Protein AF-A0A1M5IXS3-F1 (afdb_monomer)

Solvent-accessible surface area (backbone atoms only — not comparable to full-atom values): 4387 Å² total; per-residue (Å²): 131,57,72,65,56,56,50,50,55,54,51,51,55,53,48,46,54,49,45,48,71,69,50,86,60,84,52,66,68,60,33,47,54,55,29,52,55,52,46,52,55,51,50,55,52,50,53,75,74,32,92,84,64,55,69,68,64,53,52,55,54,48,55,52,50,52,53,53,52,54,56,64,74,76,108

Sequence (75 aa):
MSQLLQQFESELKAFLEFSYNASSEQDSVKRFNETETAAFAFIDNYLLNSTELIAGDVEHSTQEILNEFIQSKLK

Mean predicted aligned error: 3.92 Å

Organism: NCBI:txid370979

Foldseek 3Di:
DDPLLVVLLVVLLVQLVCQLVPDPDPDNVVSLVRSVVVSVVVLVVSVVVDPPDDPVSSVVSVVVSSVVSVVVVVD

Secondary structure (DSSP, 8-state):
--HHHHHHHHHHHHHHHHHHHH----SHHHHHHHHHHHHHHHHHHHHHH-SS--HHHHHHHHHHHHHHHHHHHH-

Nearest PDB structures (foldseek):
  4npq-assembly3_M  TM=4.651E-01  e=4.198E+00  Gloeobacter violaceus PCC 7421
  4npq-assembly3_K  TM=4.651E-01  e=4.198E+00  Gloeobacter violaceus PCC 7421
  3tlt-assembly1_A  TM=3.374E-01  e=3.715E+00  Gloeobacter violaceus
  7cbc-assembly2_B  TM=3.675E-01  e=8.739E+00  synthetic construct

pLDDT: mean 89.23, std 7.03, range [58.53, 96.38]

Radius of gyration: 12.6 Å; Cα contacts (8 Å, |Δi|>4): 41; chains: 1; bounding box: 30×24×31 Å

Structure (mmCIF, N/CA/C/O backbone):
data_AF-A0A1M5IXS3-F1
#
_entry.id   AF-A0A1M5IXS3-F1
#
loop_
_atom_site.group_PDB
_atom_site.id
_atom_site.type_symbol
_atom_site.label_atom_id
_atom_site.label_alt_id
_atom_site.label_comp_id
_atom_site.label_asym_id
_atom_site.label_entity_id
_atom_site.label_seq_id
_atom_site.pdbx_PDB_ins_code
_atom_site.Cartn_x
_atom_site.Cartn_y
_atom_site.Cartn_z
_atom_site.occupancy
_atom_site.B_iso_or_equiv
_atom_site.auth_seq_id
_atom_site.auth_comp_id
_atom_site.auth_asym_id
_atom_site.auth_atom_id
_atom_site.pdbx_PDB_model_num
ATOM 1 N N . MET A 1 1 ? -11.384 11.810 11.166 1.00 58.53 1 MET A N 1
ATOM 2 C CA . MET A 1 1 ? -10.622 10.681 10.601 1.00 58.53 1 MET A CA 1
ATOM 3 C C . MET A 1 1 ? -10.203 9.786 11.754 1.00 58.53 1 MET A C 1
ATOM 5 O O . MET A 1 1 ? -9.702 10.327 12.734 1.00 58.53 1 MET A O 1
ATOM 9 N N . SER A 1 2 ? -10.510 8.485 11.715 1.00 76.62 2 SER A N 1
ATOM 10 C CA . SER A 1 2 ? -10.105 7.546 12.778 1.00 76.62 2 SER A CA 1
ATOM 11 C C . SER A 1 2 ? -8.575 7.450 12.830 1.00 76.62 2 SER A C 1
ATOM 13 O O . SER A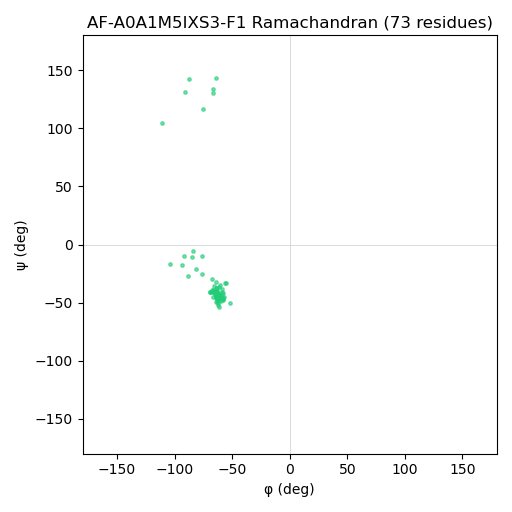 1 2 ? -7.938 7.483 11.779 1.00 76.62 2 SER A O 1
ATOM 15 N N . GLN A 1 3 ? -7.979 7.329 14.022 1.00 85.06 3 GLN A N 1
ATOM 16 C CA . GLN A 1 3 ? -6.525 7.148 14.177 1.00 85.06 3 GLN A CA 1
ATOM 17 C C . GLN A 1 3 ? -6.019 5.924 13.395 1.00 85.06 3 GLN A C 1
ATOM 19 O O . GLN A 1 3 ? -4.931 5.972 12.829 1.00 85.06 3 GLN A O 1
ATOM 24 N N . LEU A 1 4 ? -6.843 4.873 13.291 1.00 86.88 4 LEU A N 1
ATOM 25 C CA . LEU A 1 4 ? -6.547 3.683 12.490 1.00 86.88 4 LEU A CA 1
ATOM 26 C C . LEU A 1 4 ? -6.421 4.000 10.994 1.00 86.88 4 LEU A C 1
ATOM 28 O O . LEU A 1 4 ? -5.524 3.493 10.334 1.00 86.88 4 LEU A O 1
ATOM 32 N N . LEU A 1 5 ? -7.295 4.863 10.464 1.00 88.56 5 LEU A N 1
ATOM 33 C CA . LEU A 1 5 ? -7.262 5.237 9.049 1.00 88.56 5 LEU A CA 1
ATOM 34 C C . LEU A 1 5 ? -6.008 6.062 8.735 1.00 88.56 5 LEU A C 1
ATOM 36 O O . LEU A 1 5 ? -5.338 5.802 7.747 1.00 88.56 5 LEU A O 1
ATOM 40 N N . GLN A 1 6 ? -5.627 6.989 9.618 1.00 90.56 6 GLN A N 1
ATOM 41 C CA . GLN A 1 6 ? -4.384 7.755 9.452 1.00 90.56 6 GLN A CA 1
ATOM 42 C C . GLN A 1 6 ? -3.137 6.865 9.513 1.00 90.56 6 GLN A C 1
ATOM 44 O O . GLN A 1 6 ? -2.172 7.093 8.781 1.00 90.56 6 GLN A O 1
ATOM 49 N N . GLN A 1 7 ? -3.146 5.852 10.384 1.00 91.88 7 GLN A N 1
ATOM 50 C CA . GLN A 1 7 ? -2.070 4.871 10.449 1.00 91.88 7 GLN A CA 1
ATOM 51 C C . GLN A 1 7 ? -1.993 4.060 9.151 1.00 91.88 7 GLN A C 1
ATOM 53 O O . GLN A 1 7 ? -0.920 3.987 8.556 1.00 91.88 7 GLN A O 1
ATOM 58 N N . PHE A 1 8 ? -3.123 3.527 8.681 1.00 92.56 8 PHE A N 1
ATOM 59 C CA . PHE A 1 8 ? -3.223 2.837 7.396 1.00 92.56 8 PHE A CA 1
ATOM 60 C C . PHE A 1 8 ? -2.658 3.684 6.247 1.00 92.56 8 PHE A C 1
ATOM 62 O O . PHE A 1 8 ? -1.805 3.219 5.496 1.00 92.56 8 PHE A O 1
ATOM 69 N N . GLU A 1 9 ? -3.078 4.946 6.138 1.00 94.19 9 GLU A N 1
ATOM 70 C CA . GLU A 1 9 ? -2.627 5.860 5.086 1.00 94.19 9 GLU A CA 1
ATOM 71 C C . GLU A 1 9 ? -1.113 6.090 5.127 1.00 94.19 9 GLU A C 1
ATOM 73 O O . GLU A 1 9 ? -0.440 6.066 4.094 1.00 94.19 9 GLU A O 1
ATOM 78 N N . SER A 1 10 ? -0.564 6.295 6.326 1.00 94.94 10 SER A N 1
ATOM 79 C CA . SER A 1 10 ? 0.873 6.479 6.527 1.00 94.94 10 SER A CA 1
ATOM 80 C C . SER A 1 10 ? 1.665 5.228 6.139 1.00 94.94 10 SER A C 1
ATOM 82 O O . SER A 1 10 ? 2.707 5.331 5.487 1.00 94.94 10 SER A O 1
ATOM 84 N N . GLU A 1 11 ? 1.191 4.049 6.535 1.00 95.12 11 GLU A N 1
ATOM 85 C CA . GLU A 1 11 ? 1.848 2.779 6.230 1.00 95.12 11 GLU A CA 1
ATOM 86 C C . GLU A 1 11 ? 1.758 2.434 4.742 1.00 95.12 11 GLU A C 1
ATOM 88 O O . GLU A 1 11 ? 2.768 2.044 4.156 1.00 95.12 11 GLU A O 1
ATOM 93 N N . LEU A 1 12 ? 0.609 2.666 4.099 1.00 95.94 12 LEU A N 1
ATOM 94 C CA . LEU A 1 12 ? 0.440 2.462 2.661 1.00 95.94 12 LEU A CA 1
ATOM 95 C C . LEU A 1 12 ? 1.386 3.365 1.857 1.00 95.94 12 LEU A C 1
ATOM 97 O O . LEU A 1 12 ? 2.061 2.890 0.944 1.00 95.94 12 LEU A O 1
ATOM 101 N N . LYS A 1 13 ? 1.501 4.650 2.217 1.00 96.38 13 LYS A N 1
ATOM 102 C CA . LYS A 1 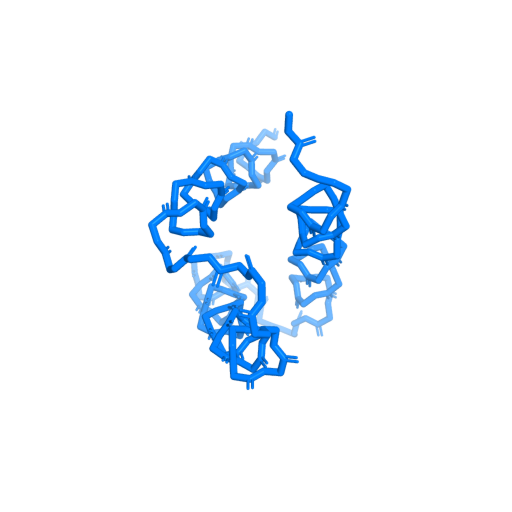13 ? 2.447 5.580 1.571 1.00 96.38 13 LYS A CA 1
ATOM 103 C C . LYS A 1 13 ? 3.891 5.088 1.682 1.00 96.38 13 LYS A C 1
ATOM 105 O O . LYS A 1 13 ? 4.615 5.065 0.687 1.00 96.38 13 LYS A O 1
ATOM 110 N N . ALA A 1 14 ? 4.303 4.668 2.878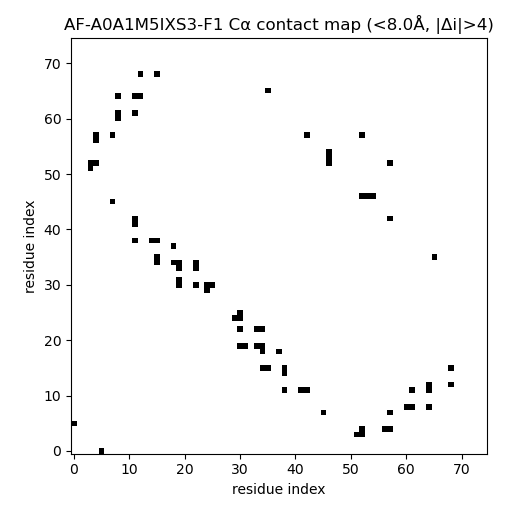 1.00 96.19 14 ALA A N 1
ATOM 111 C CA . ALA A 1 14 ? 5.642 4.128 3.100 1.00 96.19 14 ALA A CA 1
ATOM 112 C C . ALA A 1 14 ? 5.875 2.826 2.316 1.00 96.19 14 ALA A C 1
ATOM 114 O O . ALA A 1 14 ? 6.947 2.637 1.738 1.00 96.19 14 ALA A O 1
ATOM 115 N N . PHE A 1 15 ? 4.869 1.9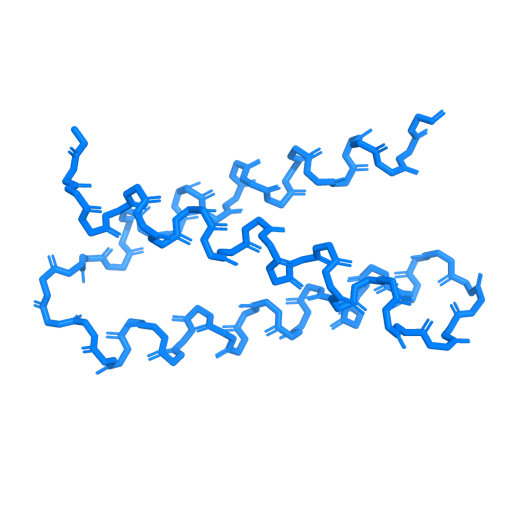53 2.262 1.00 96.31 15 PHE A N 1
ATOM 116 C CA . PHE A 1 15 ? 4.921 0.696 1.527 1.00 96.31 15 PHE A CA 1
ATOM 117 C C . PHE A 1 15 ? 5.083 0.916 0.020 1.00 96.31 15 PHE A C 1
ATOM 119 O O . PHE A 1 15 ? 5.912 0.253 -0.601 1.00 96.31 15 PHE A O 1
ATOM 126 N N . LEU A 1 16 ? 4.342 1.860 -0.568 1.00 96.25 16 LEU A N 1
ATOM 127 C CA . LEU A 1 16 ? 4.447 2.195 -1.992 1.00 96.25 16 LEU A CA 1
ATOM 128 C C . LEU A 1 16 ? 5.847 2.695 -2.355 1.00 96.25 16 LEU A C 1
ATOM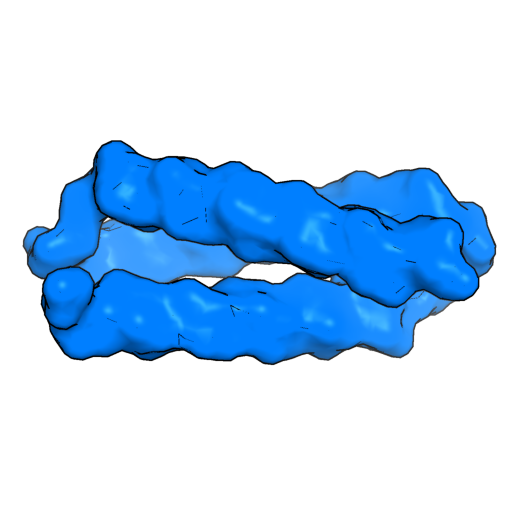 130 O O . LEU A 1 16 ? 6.451 2.207 -3.309 1.00 96.25 16 LEU A O 1
ATOM 134 N N . GLU A 1 17 ? 6.398 3.618 -1.562 1.00 95.75 17 GLU A N 1
ATOM 135 C CA . GLU A 1 17 ? 7.767 4.107 -1.747 1.00 95.75 17 GLU A CA 1
ATOM 136 C C . GLU A 1 17 ? 8.796 2.984 -1.615 1.00 95.75 17 GLU A C 1
ATOM 138 O O . GLU A 1 17 ? 9.699 2.862 -2.444 1.00 95.75 17 GLU A O 1
ATOM 143 N N . PHE A 1 18 ? 8.666 2.141 -0.592 1.00 95.25 18 PHE A N 1
ATOM 144 C CA . PHE A 1 18 ? 9.574 1.021 -0.389 1.00 95.25 18 PHE A CA 1
ATOM 145 C C . PHE A 1 18 ? 9.525 0.036 -1.562 1.00 95.25 18 PHE A C 1
ATOM 147 O O . PHE A 1 18 ? 10.562 -0.245 -2.160 1.00 95.25 18 PHE A O 1
ATOM 154 N N . SER A 1 19 ? 8.334 -0.443 -1.924 1.00 94.56 19 SER A N 1
ATOM 155 C CA . SER A 1 19 ? 8.127 -1.431 -2.988 1.00 94.56 19 SER A CA 1
ATOM 156 C C . SER A 1 19 ? 8.613 -0.925 -4.345 1.00 94.56 19 SER A C 1
ATOM 158 O O . SER A 1 19 ? 9.328 -1.636 -5.052 1.00 94.56 19 SER A O 1
ATOM 160 N N . TYR A 1 20 ? 8.324 0.333 -4.681 1.00 93.88 20 TYR A N 1
ATOM 161 C CA . TYR A 1 20 ? 8.777 0.932 -5.935 1.00 93.88 20 TYR A CA 1
ATOM 162 C C . TYR A 1 20 ? 10.298 1.091 -6.002 1.00 93.88 20 TYR A C 1
ATOM 164 O O . TYR A 1 20 ? 10.903 0.84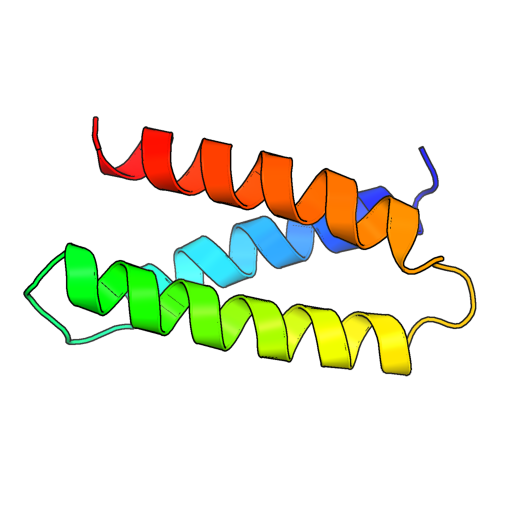3 -7.044 1.00 93.88 20 TYR A O 1
ATOM 172 N N . ASN A 1 21 ? 10.934 1.498 -4.900 1.00 92.19 21 ASN A N 1
ATOM 173 C CA . ASN A 1 21 ? 12.387 1.670 -4.849 1.00 92.19 21 ASN A CA 1
ATOM 174 C C . ASN A 1 21 ? 13.137 0.330 -4.742 1.00 92.19 21 ASN A C 1
ATOM 176 O O . ASN A 1 21 ? 14.297 0.250 -5.145 1.00 92.19 21 ASN A O 1
ATOM 180 N N . ALA A 1 22 ? 12.494 -0.709 -4.206 1.00 92.44 22 ALA A N 1
ATOM 181 C CA . ALA A 1 22 ? 13.052 -2.053 -4.091 1.00 92.44 22 ALA A CA 1
ATOM 182 C C . ALA A 1 22 ? 12.944 -2.871 -5.390 1.00 92.44 22 ALA A C 1
ATOM 184 O O . ALA A 1 22 ? 13.694 -3.834 -5.557 1.00 92.44 22 ALA A O 1
ATOM 185 N N . SER A 1 23 ? 12.035 -2.515 -6.306 1.00 91.75 23 SER A N 1
ATOM 186 C CA . SER A 1 23 ? 11.888 -3.225 -7.580 1.00 91.75 23 SER A CA 1
ATOM 187 C C . SER A 1 23 ? 13.122 -3.042 -8.473 1.00 91.75 23 SER A C 1
ATOM 18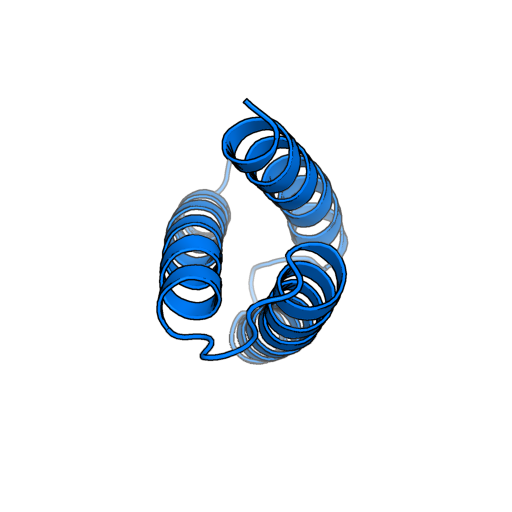9 O O . SER A 1 23 ? 13.635 -1.938 -8.675 1.00 91.75 23 SER A O 1
ATOM 191 N N . SER A 1 24 ? 13.589 -4.153 -9.044 1.00 90.81 24 SER A N 1
ATOM 192 C CA . SER A 1 24 ? 14.670 -4.184 -10.033 1.00 90.81 24 SER A CA 1
ATOM 193 C C . SER A 1 24 ? 14.199 -3.912 -11.466 1.00 90.81 24 SER A C 1
ATOM 195 O O . SER A 1 24 ? 15.032 -3.848 -12.371 1.00 90.81 24 SER A O 1
ATOM 197 N N . GLU A 1 25 ? 12.888 -3.792 -11.697 1.00 93.44 25 GLU A N 1
ATOM 198 C CA . GLU A 1 25 ? 12.314 -3.547 -13.022 1.00 93.44 25 GLU A CA 1
ATOM 199 C C . GLU A 1 25 ? 12.713 -2.156 -13.528 1.00 93.44 25 GLU A C 1
ATOM 201 O O . GLU A 1 25 ? 12.600 -1.167 -12.808 1.00 93.44 25 GLU A O 1
ATOM 206 N N . GLN A 1 26 ? 13.215 -2.063 -14.757 1.00 88.62 26 GLN A N 1
ATOM 207 C CA . GLN A 1 26 ? 13.686 -0.813 -15.363 1.00 88.62 26 GLN A CA 1
ATOM 208 C C . GLN A 1 26 ? 12.568 -0.063 -16.087 1.00 88.62 26 GLN A C 1
ATOM 210 O O . GLN A 1 26 ? 12.635 1.159 -16.210 1.00 88.62 26 GLN A O 1
ATOM 215 N N . ASP A 1 27 ? 11.551 -0.781 -16.561 1.00 92.00 27 ASP A N 1
ATOM 216 C CA . ASP A 1 27 ? 10.369 -0.184 -17.166 1.00 92.00 27 ASP A CA 1
ATOM 217 C C . ASP A 1 27 ? 9.462 0.405 -16.081 1.00 92.00 27 ASP A C 1
ATOM 219 O O . ASP A 1 27 ? 8.927 -0.308 -15.231 1.00 92.00 27 ASP A O 1
ATOM 223 N N . SER A 1 28 ? 9.275 1.725 -16.114 1.00 87.56 28 SER A N 1
ATOM 224 C CA . SER A 1 28 ? 8.485 2.421 -15.099 1.00 87.56 28 SER A CA 1
ATOM 225 C C . SER A 1 28 ? 7.050 1.898 -15.017 1.00 87.56 28 SER A C 1
ATOM 227 O O . SER A 1 28 ? 6.531 1.757 -13.916 1.00 87.56 28 SER A O 1
ATOM 229 N N . VAL A 1 29 ? 6.412 1.567 -16.147 1.00 90.06 29 VAL A N 1
ATOM 230 C CA . VAL A 1 29 ? 5.019 1.084 -16.175 1.00 90.06 29 VAL A CA 1
ATOM 231 C C . VAL A 1 29 ? 4.914 -0.282 -15.506 1.00 90.06 29 VAL A C 1
ATOM 233 O O . VAL A 1 29 ? 4.032 -0.500 -14.675 1.00 90.06 29 VAL A O 1
ATOM 236 N N . LYS A 1 30 ? 5.835 -1.197 -15.808 1.00 92.38 30 LYS A N 1
ATOM 237 C CA . LYS A 1 30 ? 5.884 -2.506 -15.149 1.00 92.38 30 LYS A CA 1
ATOM 238 C C . LYS A 1 30 ? 6.205 -2.385 -13.665 1.00 92.38 30 LYS A C 1
ATOM 240 O O . LYS A 1 30 ? 5.545 -3.032 -12.858 1.00 92.38 30 LYS A O 1
ATOM 245 N N . ARG A 1 31 ? 7.140 -1.507 -13.296 1.00 93.06 31 ARG A N 1
ATOM 246 C CA . ARG A 1 31 ? 7.471 -1.218 -11.896 1.00 93.06 31 ARG A CA 1
ATOM 247 C C . ARG A 1 31 ? 6.256 -0.700 -11.119 1.00 93.06 31 ARG A C 1
ATOM 249 O O . ARG A 1 31 ? 6.042 -1.109 -9.977 1.00 93.06 31 ARG A O 1
ATOM 256 N N . PHE A 1 32 ? 5.438 0.162 -11.728 1.00 91.62 32 PHE A N 1
ATOM 257 C CA . PHE A 1 32 ? 4.170 0.595 -11.135 1.00 91.62 32 PHE A CA 1
ATOM 258 C C . PHE A 1 32 ? 3.200 -0.564 -10.953 1.00 91.62 32 PHE A C 1
ATOM 260 O O . PHE A 1 32 ? 2.688 -0.724 -9.852 1.00 91.62 32 PHE A O 1
ATOM 267 N N . ASN A 1 33 ? 2.990 -1.392 -11.978 1.00 91.69 33 ASN A N 1
ATOM 268 C CA . ASN A 1 33 ? 2.096 -2.550 -11.875 1.00 91.69 33 ASN A CA 1
ATOM 269 C C . ASN A 1 33 ? 2.514 -3.519 -10.760 1.00 91.69 33 ASN A C 1
ATOM 271 O O . ASN A 1 33 ? 1.664 -4.014 -10.020 1.00 91.69 33 ASN A O 1
ATOM 275 N N . GLU A 1 34 ? 3.813 -3.791 -10.615 1.00 93.00 34 GLU A N 1
ATOM 276 C CA . GLU A 1 34 ? 4.336 -4.618 -9.519 1.00 93.00 34 GLU A CA 1
ATOM 277 C C . GLU A 1 34 ? 4.048 -3.986 -8.154 1.00 93.00 34 GLU A C 1
ATOM 279 O O . GLU A 1 34 ? 3.572 -4.658 -7.238 1.00 93.00 34 GLU A O 1
ATOM 284 N N . THR A 1 35 ? 4.296 -2.680 -8.036 1.00 93.88 35 THR A N 1
ATOM 285 C CA . THR A 1 35 ? 4.069 -1.910 -6.806 1.00 93.88 35 THR A CA 1
ATOM 286 C C . THR A 1 35 ? 2.586 -1.876 -6.432 1.00 93.88 35 THR A C 1
ATOM 288 O O . THR A 1 35 ? 2.243 -2.095 -5.273 1.00 93.88 35 THR A O 1
ATOM 291 N N . GLU A 1 36 ? 1.704 -1.646 -7.403 1.00 92.44 36 GLU A N 1
ATOM 292 C CA . GLU A 1 36 ? 0.250 -1.625 -7.223 1.00 92.44 36 GLU A CA 1
ATOM 293 C C . GLU A 1 36 ? -0.275 -3.002 -6.800 1.00 92.44 36 GLU A C 1
ATOM 295 O O . GLU A 1 36 ? -1.014 -3.117 -5.823 1.00 92.44 36 GLU A O 1
ATOM 300 N N . THR A 1 37 ? 0.180 -4.068 -7.463 1.00 93.44 37 THR A N 1
ATOM 301 C CA . THR A 1 37 ? -0.184 -5.446 -7.098 1.00 93.44 37 THR A CA 1
ATOM 302 C C . THR A 1 37 ? 0.227 -5.762 -5.658 1.00 93.44 37 THR A C 1
ATOM 304 O O . THR A 1 37 ? -0.549 -6.338 -4.893 1.00 93.44 37 THR A O 1
ATOM 307 N N . ALA A 1 38 ? 1.437 -5.361 -5.261 1.00 94.19 38 ALA A N 1
ATOM 308 C CA . ALA A 1 38 ? 1.917 -5.534 -3.895 1.00 94.19 38 ALA A CA 1
ATOM 309 C C . ALA A 1 38 ? 1.104 -4.700 -2.887 1.00 94.19 38 ALA A C 1
ATOM 311 O O . ALA A 1 38 ? 0.850 -5.161 -1.773 1.00 94.19 38 ALA A O 1
ATOM 312 N N . ALA A 1 39 ? 0.666 -3.498 -3.273 1.00 93.75 39 ALA A N 1
ATOM 313 C CA . ALA A 1 39 ? -0.143 -2.625 -2.430 1.00 93.75 39 ALA A CA 1
ATOM 314 C C . ALA A 1 39 ? -1.528 -3.222 -2.157 1.00 93.75 39 ALA A C 1
ATOM 316 O O . ALA A 1 39 ? -1.971 -3.205 -1.011 1.00 93.75 39 ALA A O 1
ATOM 317 N N . PHE A 1 40 ? -2.178 -3.829 -3.155 1.00 92.31 40 PHE A N 1
ATOM 318 C CA . PHE A 1 40 ? -3.445 -4.533 -2.932 1.00 92.31 40 PHE A CA 1
ATOM 319 C C . PHE A 1 40 ? -3.297 -5.695 -1.948 1.00 92.31 40 PHE A C 1
ATOM 321 O O . PHE A 1 40 ? -4.099 -5.818 -1.026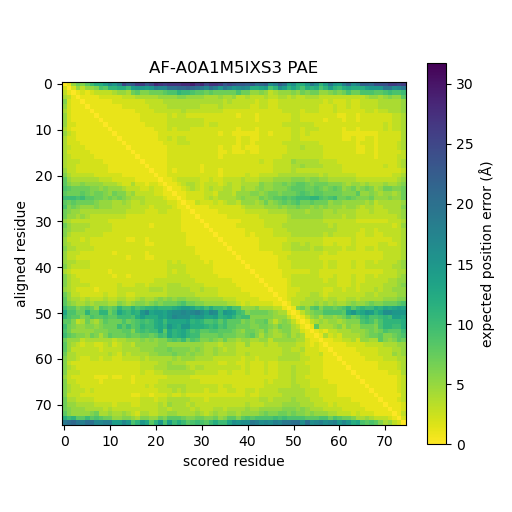 1.00 92.31 40 PHE A O 1
ATOM 328 N N . ALA A 1 41 ? -2.219 -6.478 -2.048 1.00 93.31 41 ALA A N 1
ATOM 329 C CA . ALA A 1 41 ? -1.947 -7.534 -1.073 1.00 93.31 41 ALA A CA 1
ATOM 330 C C . ALA A 1 41 ? -1.708 -6.983 0.347 1.00 93.31 41 ALA A C 1
ATOM 332 O O . ALA A 1 41 ? -2.132 -7.596 1.330 1.00 93.31 41 ALA A O 1
ATOM 333 N N . PHE A 1 42 ? -1.044 -5.830 0.477 1.00 93.25 42 PHE A N 1
ATOM 334 C CA . PHE A 1 42 ? -0.889 -5.134 1.758 1.00 93.25 42 PHE A CA 1
ATOM 335 C C . PHE A 1 42 ? -2.250 -4.711 2.333 1.00 93.25 42 PHE A C 1
ATOM 337 O O . PHE A 1 42 ? -2.526 -4.978 3.502 1.00 93.25 42 PHE A O 1
ATOM 344 N N . ILE A 1 43 ? -3.117 -4.120 1.508 1.00 92.00 43 ILE A N 1
ATOM 345 C CA . ILE A 1 43 ? -4.454 -3.649 1.899 1.00 92.00 43 ILE A CA 1
ATOM 346 C C . ILE A 1 43 ? -5.342 -4.810 2.350 1.00 92.00 43 ILE A C 1
ATOM 348 O O . ILE A 1 43 ? -5.961 -4.724 3.412 1.00 92.00 43 ILE A O 1
ATOM 352 N N . ASP A 1 44 ? -5.356 -5.912 1.599 1.00 91.06 44 ASP A N 1
ATOM 353 C CA . ASP A 1 44 ? -6.111 -7.116 1.955 1.00 91.06 44 ASP A CA 1
ATOM 354 C C . ASP A 1 44 ? -5.679 -7.651 3.325 1.00 91.06 44 ASP A C 1
ATOM 356 O O . ASP A 1 44 ? -6.513 -7.935 4.186 1.00 91.06 44 ASP A O 1
ATOM 360 N N . ASN A 1 45 ? -4.367 -7.730 3.573 1.00 90.50 45 ASN A N 1
ATOM 361 C CA . ASN A 1 45 ? -3.849 -8.129 4.882 1.00 90.50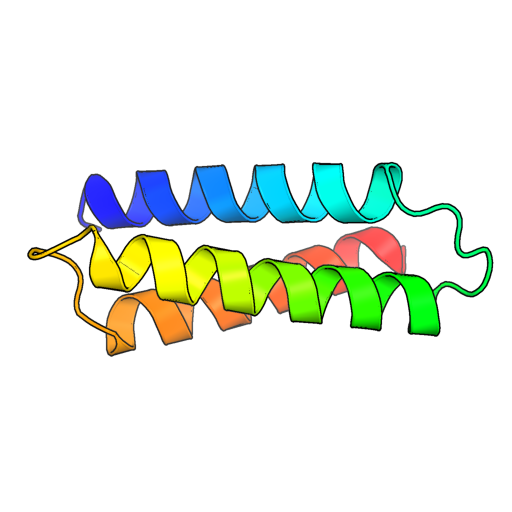 45 ASN A CA 1
ATOM 362 C C . ASN A 1 45 ? -4.237 -7.132 5.979 1.00 90.50 45 ASN A C 1
ATOM 364 O O . ASN A 1 45 ? -4.576 -7.548 7.087 1.00 90.50 45 ASN A O 1
ATOM 368 N N . TYR A 1 46 ? -4.207 -5.831 5.698 1.00 89.62 46 TYR A N 1
ATOM 369 C CA . TYR A 1 46 ? -4.562 -4.805 6.674 1.00 89.62 46 TYR A CA 1
ATOM 370 C C . TYR A 1 46 ? -6.028 -4.914 7.105 1.00 89.62 46 TYR A C 1
ATOM 372 O O . TYR A 1 46 ? -6.326 -4.898 8.301 1.00 89.62 46 TYR A O 1
ATOM 380 N N . LEU A 1 47 ? -6.933 -5.084 6.138 1.00 89.06 47 LEU A N 1
ATOM 381 C CA . LEU A 1 47 ? -8.368 -5.251 6.367 1.00 89.06 47 LEU A CA 1
ATOM 382 C C . LEU A 1 47 ? -8.687 -6.551 7.110 1.00 89.06 47 LEU A C 1
ATOM 384 O O . LEU A 1 47 ? -9.507 -6.543 8.022 1.00 89.06 47 LEU A O 1
ATOM 388 N N . LEU A 1 48 ? -8.013 -7.657 6.784 1.00 88.31 48 LEU A N 1
ATOM 389 C CA . LEU A 1 48 ? -8.199 -8.929 7.495 1.00 88.31 48 LEU A CA 1
ATOM 390 C C . LEU A 1 48 ? -7.773 -8.855 8.968 1.00 88.31 48 LEU A C 1
ATOM 392 O O . LEU A 1 48 ? -8.358 -9.537 9.809 1.00 88.31 48 LEU A O 1
ATOM 396 N N . ASN A 1 49 ? -6.764 -8.039 9.279 1.00 85.56 49 ASN A N 1
ATOM 397 C CA . ASN A 1 49 ? -6.249 -7.873 10.639 1.00 85.56 49 ASN A CA 1
ATOM 398 C C . ASN A 1 49 ? -6.919 -6.724 11.416 1.00 85.56 49 ASN A C 1
ATOM 400 O O . ASN A 1 49 ? -6.728 -6.627 12.628 1.00 85.56 49 ASN A O 1
ATOM 404 N N . SER A 1 50 ? -7.716 -5.878 10.755 1.00 78.56 50 SER A N 1
ATOM 405 C CA . SER A 1 50 ? -8.364 -4.712 11.364 1.00 78.56 50 SER A CA 1
ATOM 406 C C . SER A 1 50 ? -9.875 -4.903 11.450 1.00 78.56 50 SER A C 1
ATOM 408 O O . SER A 1 50 ? -10.591 -4.730 10.472 1.00 78.56 50 SER A O 1
ATOM 410 N N . THR A 1 51 ? -10.398 -5.190 12.643 1.00 71.19 51 THR A N 1
ATOM 411 C CA . THR A 1 51 ? -11.851 -5.345 12.864 1.00 71.19 51 THR A CA 1
ATOM 412 C C . THR A 1 51 ? -12.623 -4.022 12.913 1.00 71.19 51 THR A C 1
ATOM 414 O O . THR A 1 51 ? -13.850 -4.033 12.944 1.00 71.19 51 THR A O 1
ATOM 417 N N . GLU A 1 52 ? -11.919 -2.888 12.964 1.00 78.25 52 GLU A N 1
ATOM 418 C CA . GLU A 1 52 ? -12.502 -1.550 13.154 1.00 78.25 52 GLU A CA 1
ATOM 419 C C . GLU A 1 52 ? -12.555 -0.710 11.869 1.00 78.25 52 GLU A C 1
ATOM 421 O O . GLU A 1 52 ? -13.285 0.279 11.820 1.00 78.25 52 GLU A O 1
ATOM 426 N N . LEU A 1 53 ? -11.804 -1.087 10.829 1.00 78.25 53 LEU A N 1
ATOM 427 C CA . LEU A 1 53 ? -11.843 -0.404 9.537 1.00 78.25 53 LEU A CA 1
ATOM 428 C C . LEU A 1 53 ? -12.873 -1.055 8.626 1.00 78.25 53 LEU A C 1
ATOM 430 O O . LEU A 1 53 ? -12.879 -2.267 8.423 1.00 78.25 53 LEU A O 1
ATOM 434 N N . ILE A 1 54 ? -13.723 -0.223 8.034 1.00 79.19 54 ILE A N 1
ATOM 435 C CA . ILE A 1 54 ? -14.629 -0.659 6.979 1.00 79.19 54 ILE A CA 1
ATOM 436 C C . ILE A 1 54 ? -13.924 -0.561 5.626 1.00 79.19 54 ILE A C 1
ATOM 438 O O . ILE A 1 54 ? -13.185 0.387 5.360 1.00 79.19 54 ILE A O 1
ATOM 442 N N . ALA A 1 55 ? -14.191 -1.531 4.750 1.00 78.75 55 ALA A N 1
ATOM 443 C CA . ALA A 1 55 ? -13.562 -1.611 3.432 1.00 78.75 55 ALA A CA 1
ATOM 444 C C . ALA A 1 55 ? -13.745 -0.331 2.595 1.00 78.75 55 ALA A C 1
ATOM 446 O O . ALA A 1 55 ? -12.837 0.049 1.867 1.00 78.75 55 ALA A O 1
ATOM 447 N N . GLY A 1 56 ? -14.881 0.362 2.740 1.00 79.31 56 GLY A N 1
ATOM 448 C CA . GLY A 1 56 ? -15.163 1.592 1.992 1.00 79.31 56 GLY A CA 1
ATOM 449 C C . GLY A 1 56 ? -14.247 2.770 2.343 1.00 79.31 56 GLY A C 1
ATOM 450 O O . GLY A 1 56 ? -13.822 3.489 1.444 1.00 79.31 56 GLY A O 1
ATOM 451 N N . ASP A 1 57 ? -13.893 2.948 3.622 1.00 78.94 57 ASP A N 1
ATOM 452 C CA . ASP A 1 57 ? -12.970 4.019 4.036 1.00 78.94 57 ASP A CA 1
ATOM 453 C C . ASP A 1 57 ? -11.555 3.748 3.502 1.00 78.94 57 ASP A C 1
ATOM 455 O O . ASP A 1 57 ? -10.866 4.646 3.023 1.00 78.94 57 ASP A O 1
ATOM 459 N N . VAL A 1 58 ? -11.147 2.478 3.531 1.00 86.44 58 VAL A N 1
ATOM 460 C CA . VAL A 1 58 ? -9.847 2.019 3.032 1.00 86.44 58 VAL A CA 1
ATOM 461 C C . VAL A 1 58 ? -9.754 2.123 1.510 1.00 86.44 58 VAL A C 1
ATOM 463 O O . VAL A 1 58 ? -8.722 2.554 0.998 1.00 86.44 58 VAL A O 1
ATOM 466 N N . GLU A 1 59 ? -10.814 1.776 0.778 1.00 87.88 59 GLU A N 1
ATOM 467 C CA . GLU A 1 59 ? -10.866 1.882 -0.685 1.00 87.88 59 GLU A CA 1
ATOM 468 C C . GLU A 1 59 ? -10.695 3.332 -1.148 1.00 87.88 59 GLU A C 1
ATOM 470 O O . GLU A 1 59 ? -9.872 3.604 -2.027 1.00 87.88 59 GLU A O 1
ATOM 475 N N . HIS A 1 60 ? -11.422 4.269 -0.532 1.00 87.38 60 HIS A N 1
ATOM 476 C CA . HIS A 1 60 ? -11.338 5.680 -0.896 1.00 87.38 60 HIS A CA 1
ATOM 477 C C . HIS A 1 60 ? -9.932 6.245 -0.656 1.00 87.38 60 HIS A C 1
ATOM 479 O O . HIS A 1 60 ? -9.313 6.756 -1.593 1.00 87.38 60 HIS A O 1
ATOM 485 N N . SER A 1 61 ? -9.384 6.064 0.552 1.00 89.88 61 SER A N 1
ATOM 486 C CA . SER A 1 61 ? -8.025 6.515 0.878 1.00 89.88 61 SER A CA 1
ATOM 487 C C . SER A 1 61 ? -6.967 5.839 -0.001 1.00 89.88 61 SER A C 1
ATOM 489 O O . SER A 1 61 ? -6.006 6.481 -0.418 1.00 89.88 61 SER A O 1
ATOM 491 N N . THR A 1 62 ? -7.141 4.558 -0.343 1.00 91.94 62 THR A N 1
ATOM 492 C CA . THR A 1 62 ? -6.231 3.845 -1.257 1.00 91.94 62 THR A CA 1
ATOM 493 C C . THR A 1 62 ? -6.173 4.519 -2.622 1.00 91.94 62 THR A C 1
ATOM 495 O O . THR A 1 62 ? -5.082 4.760 -3.137 1.00 91.94 62 THR A O 1
ATOM 498 N N . GLN A 1 63 ? -7.328 4.833 -3.215 1.00 91.19 63 GLN A N 1
ATOM 499 C CA . GLN A 1 63 ? -7.382 5.468 -4.532 1.00 91.19 63 GLN A CA 1
ATOM 500 C C . GLN A 1 63 ? -6.702 6.839 -4.523 1.00 91.19 63 GLN A C 1
ATOM 502 O O . GLN A 1 63 ? -5.939 7.149 -5.440 1.00 91.19 63 GLN A O 1
ATOM 507 N N . GLU A 1 64 ? -6.936 7.652 -3.491 1.00 92.81 64 GLU A N 1
ATOM 508 C CA . GLU A 1 64 ? -6.268 8.949 -3.351 1.00 92.81 64 GLU A CA 1
ATOM 509 C C . GLU A 1 64 ? -4.748 8.787 -3.240 1.00 92.81 64 GLU A C 1
ATOM 511 O O . GLU A 1 64 ? -4.003 9.434 -3.978 1.00 92.81 64 GLU A O 1
ATOM 516 N N . ILE A 1 65 ? -4.279 7.862 -2.401 1.00 95.44 65 ILE A N 1
ATOM 517 C CA . ILE A 1 65 ? -2.848 7.621 -2.183 1.00 95.44 65 ILE A CA 1
ATOM 518 C C . ILE A 1 65 ? -2.155 7.094 -3.443 1.00 95.44 65 ILE A C 1
ATOM 520 O O . ILE A 1 65 ? -1.065 7.563 -3.775 1.00 95.44 65 ILE A O 1
ATOM 524 N N . LEU A 1 66 ? -2.763 6.149 -4.163 1.00 92.94 66 LEU A N 1
ATOM 525 C CA . LEU A 1 66 ? -2.208 5.632 -5.418 1.00 92.94 66 LEU A CA 1
ATOM 526 C C . LEU A 1 66 ? -2.103 6.740 -6.472 1.00 92.94 66 LEU A C 1
ATOM 528 O O . LEU A 1 66 ? -1.071 6.868 -7.133 1.00 92.94 66 LEU A O 1
ATOM 532 N N . ASN A 1 67 ? -3.128 7.588 -6.587 1.00 92.25 67 ASN A N 1
ATOM 533 C CA . ASN A 1 67 ? -3.106 8.729 -7.498 1.00 92.25 67 ASN A CA 1
ATOM 534 C C . ASN A 1 67 ? -2.005 9.735 -7.127 1.00 92.25 67 ASN A C 1
ATOM 536 O O . ASN A 1 67 ? -1.240 10.148 -8.003 1.00 92.25 67 ASN A O 1
ATOM 540 N N . GLU A 1 68 ? -1.883 10.107 -5.848 1.00 93.56 68 GLU A N 1
ATOM 541 C CA . GLU A 1 68 ? -0.801 10.972 -5.352 1.00 93.56 68 GLU A CA 1
ATOM 542 C C . GLU A 1 68 ? 0.578 10.384 -5.669 1.00 93.56 68 GLU A C 1
ATOM 544 O O . GLU A 1 68 ? 1.469 11.085 -6.160 1.00 93.56 68 GLU A O 1
ATOM 549 N N . PHE A 1 69 ? 0.743 9.084 -5.427 1.00 93.62 69 PHE A N 1
ATOM 550 C CA . PHE A 1 69 ? 1.987 8.371 -5.663 1.00 93.62 69 PHE A CA 1
ATOM 551 C C . PHE A 1 69 ? 2.376 8.390 -7.144 1.00 93.62 69 PHE A C 1
ATOM 553 O O . PHE A 1 69 ? 3.486 8.812 -7.476 1.00 93.62 69 PHE A O 1
ATOM 560 N N . ILE A 1 70 ? 1.460 8.029 -8.048 1.00 89.25 70 ILE A N 1
ATOM 561 C CA . ILE A 1 70 ? 1.700 8.049 -9.499 1.00 89.25 70 ILE A CA 1
ATOM 562 C C . ILE A 1 70 ? 2.101 9.457 -9.956 1.00 89.25 70 ILE A C 1
ATOM 564 O O . ILE A 1 70 ? 3.116 9.625 -10.633 1.00 89.25 70 ILE A O 1
ATOM 568 N N . GLN A 1 71 ? 1.363 10.487 -9.533 1.00 90.44 71 GLN A N 1
ATOM 569 C CA . GLN A 1 71 ? 1.675 11.880 -9.873 1.00 90.44 71 GLN A CA 1
ATOM 570 C C . GLN A 1 71 ? 3.057 12.314 -9.365 1.00 90.44 71 GLN A C 1
ATOM 572 O O . GLN A 1 71 ? 3.745 13.082 -10.039 1.00 90.44 71 GLN A O 1
ATOM 577 N N . SER A 1 72 ? 3.491 11.823 -8.200 1.00 91.44 72 SER A N 1
ATOM 578 C CA . SER A 1 72 ? 4.808 12.148 -7.637 1.00 91.44 72 SER A CA 1
ATOM 579 C C . SER A 1 72 ? 5.977 11.576 -8.443 1.00 91.44 72 SER A C 1
ATOM 581 O O . SER A 1 72 ? 7.049 12.171 -8.462 1.00 91.44 72 SER A O 1
ATOM 583 N N . LYS A 1 73 ? 5.771 10.439 -9.115 1.00 86.81 73 LYS A N 1
ATOM 584 C CA . LYS A 1 73 ? 6.796 9.723 -9.888 1.00 86.81 73 LYS A CA 1
ATOM 585 C C . LYS A 1 73 ? 6.816 10.096 -11.373 1.00 86.81 73 LYS A C 1
ATOM 587 O O . LYS A 1 73 ? 7.791 9.799 -12.055 1.00 86.81 73 LYS A O 1
ATOM 592 N N . LEU A 1 74 ? 5.741 10.712 -11.872 1.00 81.00 74 LEU A N 1
ATOM 593 C CA . LEU A 1 74 ? 5.651 11.257 -13.232 1.00 81.00 74 LEU A CA 1
ATOM 594 C C . LEU A 1 74 ? 6.229 12.680 -13.364 1.00 81.00 74 LEU A C 1
ATOM 596 O O . LEU A 1 74 ? 6.364 13.165 -14.488 1.00 81.00 74 LEU A O 1
ATOM 600 N N . LYS A 1 75 ? 6.532 13.351 -12.246 1.00 66.56 75 LYS A N 1
ATOM 601 C CA . LYS A 1 75 ? 7.248 14.637 -12.210 1.00 66.56 75 LYS A CA 1
ATOM 602 C C . LYS A 1 75 ? 8.755 14.442 -12.291 1.00 66.56 75 LYS A C 1
ATOM 604 O O . LYS A 1 75 ? 9.391 15.301 -12.942 1.00 66.56 75 LYS A O 1
#